Protein AF-A0A933BIG9-F1 (afdb_monomer)

Solvent-accessible surface area (backbone atoms only — not comparable to full-atom values): 5747 Å² total; per-residue (Å²): 139,91,83,82,87,89,84,80,91,85,88,87,87,88,85,72,89,76,78,74,82,82,70,60,59,80,42,77,48,63,28,36,25,66,43,76,38,77,92,74,30,31,38,30,33,40,35,98,94,41,79,44,72,31,38,39,55,70,76,45,41,71,54,52,83,80,60,51,61,74,38,46,34,37,35,34,28,30,60,57,97,90,43,37,38,34,70,39,73,43,78,110

Radius of gyration: 23.7 Å; Cα contacts (8 Å, |Δi|>4): 161; chains: 1; bounding box: 63×60×40 Å

Structure (mmCIF, N/CA/C/O backbone):
data_AF-A0A933BIG9-F1
#
_entry.id   AF-A0A933BIG9-F1
#
loop_
_atom_site.group_PDB
_atom_site.id
_atom_site.type_symbol
_atom_site.label_atom_id
_atom_site.label_alt_id
_atom_site.label_comp_id
_atom_site.label_asym_id
_atom_site.label_entity_id
_atom_site.label_seq_id
_atom_site.pdbx_PDB_ins_code
_atom_site.Cartn_x
_atom_site.Cartn_y
_atom_site.Cartn_z
_atom_site.occupancy
_atom_site.B_iso_or_equiv
_atom_site.auth_seq_id
_atom_site.auth_comp_id
_atom_site.auth_asym_id
_atom_site.auth_atom_id
_atom_site.pdbx_PDB_model_num
ATOM 1 N N . MET A 1 1 ? 52.214 48.589 -25.063 1.00 38.97 1 MET A N 1
ATOM 2 C CA . MET A 1 1 ? 51.044 48.279 -25.920 1.00 38.97 1 MET A CA 1
ATOM 3 C C . MET A 1 1 ? 50.721 46.796 -25.778 1.00 38.97 1 MET A C 1
ATOM 5 O O . MET A 1 1 ? 51.388 45.977 -26.390 1.00 38.97 1 MET A O 1
ATOM 9 N N . MET A 1 2 ? 49.768 46.446 -24.910 1.00 37.50 2 MET A N 1
ATOM 10 C CA . MET A 1 2 ? 49.327 45.061 -24.697 1.00 37.50 2 MET A CA 1
ATOM 11 C C . MET A 1 2 ? 48.273 44.693 -25.746 1.00 37.50 2 MET A C 1
ATOM 13 O O . MET A 1 2 ? 47.312 45.438 -25.938 1.00 37.50 2 MET A O 1
ATOM 17 N N . LYS A 1 3 ? 48.446 43.560 -26.432 1.00 45.00 3 LYS A N 1
ATOM 18 C CA . LYS A 1 3 ? 47.416 42.971 -27.291 1.00 45.00 3 LYS A CA 1
ATOM 19 C C . LYS A 1 3 ? 47.340 41.459 -27.068 1.00 45.00 3 LYS A C 1
ATOM 21 O O . LYS A 1 3 ? 48.362 40.785 -27.102 1.00 45.00 3 LYS A O 1
ATOM 26 N N . ARG A 1 4 ? 46.083 40.999 -27.042 1.00 44.16 4 ARG A N 1
ATOM 27 C CA . ARG A 1 4 ? 45.547 39.657 -27.346 1.00 44.16 4 ARG A CA 1
ATOM 28 C C . ARG A 1 4 ? 45.281 38.731 -26.157 1.00 44.16 4 ARG A C 1
ATOM 30 O O . ARG A 1 4 ? 46.115 37.949 -25.727 1.00 44.16 4 ARG A O 1
ATOM 37 N N . ALA A 1 5 ? 44.027 38.823 -25.715 1.00 52.41 5 ALA A N 1
ATOM 38 C CA . ALA A 1 5 ? 43.250 37.748 -25.119 1.00 52.41 5 ALA A CA 1
ATOM 39 C C . ALA A 1 5 ? 43.099 36.558 -26.085 1.00 52.41 5 ALA A C 1
ATOM 41 O O . ALA A 1 5 ? 43.088 36.754 -27.303 1.00 52.41 5 ALA A O 1
ATOM 42 N N . GLY A 1 6 ? 42.898 35.357 -25.535 1.00 48.41 6 GLY A N 1
ATOM 43 C CA . GLY A 1 6 ? 42.386 34.213 -26.291 1.00 48.41 6 GLY A CA 1
ATOM 44 C C . GLY A 1 6 ? 42.965 32.865 -25.871 1.00 48.41 6 GLY A C 1
ATOM 45 O O . GLY A 1 6 ? 43.774 32.305 -26.596 1.00 48.41 6 GLY A O 1
ATOM 46 N N . ALA A 1 7 ? 42.518 32.324 -24.739 1.00 49.41 7 ALA A N 1
ATOM 47 C CA . ALA A 1 7 ? 42.540 30.881 -24.489 1.00 49.41 7 ALA A CA 1
ATOM 48 C C . ALA A 1 7 ? 41.390 30.549 -23.532 1.00 49.41 7 ALA A C 1
ATOM 50 O O . ALA A 1 7 ? 41.532 30.528 -22.312 1.00 49.41 7 ALA A O 1
ATOM 51 N N . ALA A 1 8 ? 40.209 30.416 -24.125 1.00 47.00 8 ALA A N 1
ATOM 52 C CA . ALA A 1 8 ? 38.978 30.052 -23.459 1.00 47.00 8 ALA A CA 1
ATOM 53 C C . ALA A 1 8 ? 38.914 28.527 -23.239 1.00 47.00 8 ALA A C 1
ATOM 55 O O . ALA A 1 8 ? 39.132 27.752 -24.163 1.00 47.00 8 ALA A O 1
ATOM 56 N N . LEU A 1 9 ? 38.535 28.140 -22.019 1.00 49.41 9 LEU A N 1
ATOM 57 C CA . LEU A 1 9 ? 37.363 27.290 -21.785 1.00 49.41 9 LEU A CA 1
ATOM 58 C C . LEU A 1 9 ? 37.359 25.859 -22.359 1.00 49.41 9 LEU A C 1
ATOM 60 O O . LEU A 1 9 ? 36.409 25.519 -23.045 1.00 49.41 9 LEU A O 1
ATOM 64 N N . VAL A 1 10 ? 38.307 24.976 -22.020 1.00 51.25 10 VAL A N 1
ATOM 65 C CA . VAL A 1 10 ? 38.067 23.512 -22.114 1.00 51.25 10 VAL A CA 1
ATOM 66 C C . VAL A 1 10 ? 38.943 22.739 -21.114 1.00 51.25 10 VAL A C 1
ATOM 68 O O . VAL A 1 10 ? 39.943 22.143 -21.494 1.00 51.25 10 VAL A O 1
ATOM 71 N N . ALA A 1 11 ? 38.616 22.746 -19.819 1.00 47.78 11 ALA A N 1
ATOM 72 C CA . ALA A 1 11 ? 39.253 21.810 -18.873 1.00 47.78 11 ALA A CA 1
ATOM 73 C C . ALA A 1 11 ? 38.421 21.499 -17.615 1.00 47.78 11 ALA A C 1
ATOM 75 O O . ALA A 1 11 ? 38.965 21.034 -16.620 1.00 47.78 11 ALA A O 1
ATOM 76 N N . ILE A 1 12 ? 37.110 21.763 -17.617 1.00 52.06 12 ILE A N 1
ATOM 77 C CA . ILE A 1 12 ? 36.248 21.467 -16.463 1.00 52.06 12 ILE A CA 1
ATOM 78 C C . ILE A 1 12 ? 34.957 20.830 -16.969 1.00 52.06 12 ILE A C 1
ATOM 80 O O . ILE A 1 12 ? 33.928 21.490 -16.994 1.00 52.06 12 ILE A O 1
ATOM 84 N N . LEU A 1 13 ? 35.002 19.578 -17.443 1.00 43.84 13 LEU A N 1
ATOM 85 C CA . LEU A 1 13 ? 33.783 18.765 -17.592 1.00 43.84 13 LEU A CA 1
ATOM 86 C C . LEU A 1 13 ? 34.057 17.257 -17.766 1.00 43.84 13 LEU A C 1
ATOM 88 O O . LEU A 1 13 ? 33.511 16.618 -18.656 1.00 43.84 13 LEU A O 1
ATOM 92 N N . VAL A 1 14 ? 34.892 16.655 -16.914 1.00 50.69 14 VAL A N 1
ATOM 93 C CA . VAL A 1 14 ? 34.944 15.179 -16.774 1.00 50.69 14 VAL A CA 1
ATOM 94 C C . VAL A 1 14 ? 34.899 14.800 -15.292 1.00 50.69 14 VAL A C 1
ATOM 96 O O . VAL A 1 14 ? 35.730 14.066 -14.777 1.00 50.69 14 VAL A O 1
ATOM 99 N N . ALA A 1 15 ? 33.932 15.365 -14.573 1.00 47.44 15 ALA A N 1
ATOM 100 C CA . ALA A 1 15 ? 33.635 14.999 -13.191 1.00 47.44 15 ALA A CA 1
ATOM 101 C C . ALA A 1 15 ? 32.119 14.935 -12.975 1.00 47.44 15 ALA A C 1
ATOM 103 O O . ALA A 1 15 ? 31.601 15.508 -12.029 1.00 47.44 15 ALA A O 1
ATOM 104 N N . LEU A 1 16 ? 31.384 14.307 -13.898 1.00 47.12 16 LEU A N 1
ATOM 105 C CA . LEU A 1 16 ? 29.947 14.057 -13.718 1.00 47.12 16 LEU A CA 1
ATOM 106 C C . LEU A 1 16 ? 29.440 12.845 -14.514 1.00 47.12 16 LEU A C 1
ATOM 108 O O . LEU A 1 16 ? 28.272 12.768 -14.874 1.00 47.12 16 LEU A O 1
ATOM 112 N N . SER A 1 17 ? 30.289 11.837 -14.734 1.00 50.62 17 SER A N 1
ATOM 113 C CA . SER A 1 17 ? 29.843 10.503 -15.162 1.00 50.62 17 SER A CA 1
ATOM 114 C C . SER A 1 17 ? 29.381 9.656 -13.965 1.00 50.62 17 SER A C 1
ATOM 116 O O . SER A 1 17 ? 29.776 8.504 -13.819 1.00 50.62 17 SER A O 1
ATOM 118 N N . LEU A 1 18 ? 28.553 10.238 -13.092 1.00 53.22 18 LEU A N 1
ATOM 119 C CA . LEU A 1 18 ? 27.678 9.503 -12.172 1.00 53.22 18 LEU A CA 1
ATOM 120 C C . LEU A 1 18 ? 26.241 9.546 -12.720 1.00 53.22 18 LEU A C 1
ATOM 122 O O . LEU A 1 18 ? 25.282 9.834 -12.015 1.00 53.22 18 LEU A O 1
ATOM 126 N N . THR A 1 19 ? 26.078 9.284 -14.016 1.00 53.50 19 THR A N 1
ATOM 127 C CA . THR A 1 19 ? 24.814 8.774 -14.556 1.00 53.50 19 THR A CA 1
ATOM 128 C C . THR A 1 19 ? 24.767 7.290 -14.203 1.00 53.50 19 THR A C 1
ATOM 130 O O . THR A 1 19 ? 25.670 6.551 -14.569 1.00 53.50 19 THR A O 1
ATOM 133 N N . GLY A 1 20 ? 23.798 6.743 -13.499 1.00 49.81 20 GLY A N 1
ATOM 134 C CA . GLY A 1 20 ? 22.523 7.265 -13.066 1.00 49.81 20 GLY A CA 1
ATOM 135 C C . GLY A 1 20 ? 21.788 6.044 -12.545 1.00 49.81 20 GLY A C 1
ATOM 136 O O . GLY A 1 20 ? 21.190 5.305 -13.315 1.00 49.81 20 GLY A O 1
ATOM 137 N N . LEU A 1 21 ? 21.897 5.785 -11.248 1.00 50.25 21 LEU A N 1
ATOM 138 C CA . LEU A 1 21 ? 20.960 4.905 -10.569 1.00 50.25 21 LEU A CA 1
ATOM 139 C C . LEU A 1 21 ? 20.046 5.843 -9.797 1.00 50.25 21 LEU A C 1
ATOM 141 O O . LEU A 1 21 ? 20.282 6.145 -8.629 1.00 50.25 21 LEU A O 1
ATOM 145 N N . ALA A 1 22 ? 19.043 6.385 -10.488 1.00 56.19 22 ALA A N 1
ATOM 146 C CA . ALA A 1 22 ? 17.899 6.959 -9.805 1.00 56.19 22 ALA A CA 1
ATOM 147 C C . ALA A 1 22 ? 17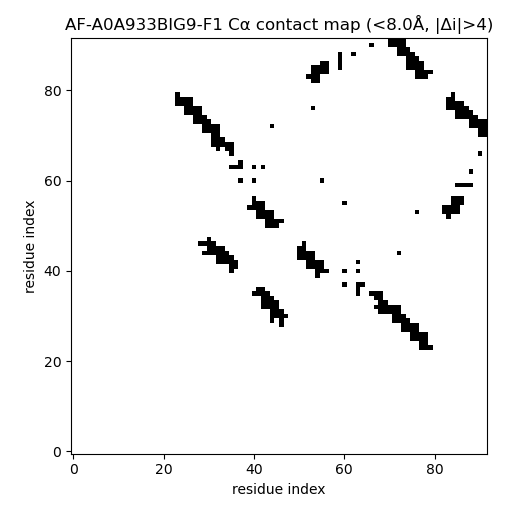.171 5.784 -9.145 1.00 56.19 22 ALA A C 1
ATOM 149 O O . ALA A 1 22 ? 16.250 5.207 -9.713 1.00 56.19 22 ALA A O 1
ATOM 150 N N . PHE A 1 23 ? 17.653 5.361 -7.977 1.00 57.81 23 PHE A N 1
ATOM 151 C CA . PHE A 1 23 ? 16.892 4.465 -7.129 1.00 57.81 23 PHE A CA 1
ATOM 152 C C . PHE A 1 23 ? 15.633 5.229 -6.756 1.00 57.81 23 PHE A C 1
ATOM 154 O O . PHE A 1 23 ? 15.698 6.255 -6.076 1.00 57.81 23 PHE A O 1
ATOM 161 N N . ALA A 1 24 ? 14.499 4.784 -7.287 1.00 69.75 24 ALA A N 1
ATOM 162 C CA . ALA A 1 24 ? 13.227 5.386 -6.963 1.00 69.75 24 ALA A CA 1
ATOM 163 C C . ALA A 1 24 ? 13.041 5.278 -5.439 1.00 69.75 24 ALA A C 1
ATOM 165 O O . ALA A 1 24 ? 13.091 4.187 -4.865 1.00 69.75 24 ALA A O 1
ATOM 166 N N . ALA A 1 25 ? 12.964 6.437 -4.782 1.00 84.06 25 ALA A N 1
ATOM 167 C CA . ALA A 1 25 ? 13.009 6.520 -3.331 1.00 84.06 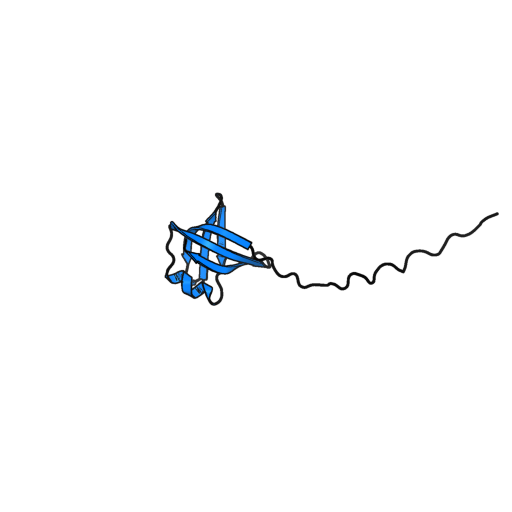25 ALA A CA 1
ATOM 168 C C . ALA A 1 25 ? 11.815 5.775 -2.727 1.00 84.06 25 ALA A C 1
ATOM 170 O O . ALA A 1 25 ? 10.673 5.965 -3.158 1.00 84.06 25 ALA A O 1
ATOM 171 N N . VAL A 1 26 ? 12.089 4.944 -1.721 1.00 90.81 26 VAL A N 1
ATOM 172 C CA . VAL A 1 26 ? 11.037 4.311 -0.926 1.00 90.81 26 VAL A CA 1
ATOM 173 C C . VAL A 1 26 ? 10.376 5.391 -0.074 1.00 90.81 26 VAL A C 1
ATOM 175 O O . VAL A 1 26 ? 11.042 6.140 0.640 1.00 90.81 26 VAL A O 1
ATOM 178 N N . LYS A 1 27 ? 9.058 5.488 -0.195 1.00 93.81 27 LYS A N 1
ATOM 179 C CA . LYS A 1 27 ? 8.175 6.371 0.560 1.00 93.81 27 LYS A CA 1
ATOM 180 C C . LYS A 1 27 ? 7.313 5.525 1.488 1.00 93.81 27 LYS A C 1
ATOM 182 O O . LYS A 1 27 ? 7.015 4.373 1.185 1.00 93.81 27 LYS A O 1
ATOM 187 N N . HIS A 1 28 ? 6.868 6.121 2.585 1.00 94.25 28 HIS A N 1
ATOM 188 C CA . HIS A 1 28 ? 5.975 5.482 3.544 1.00 94.25 28 HIS A CA 1
ATOM 189 C C . HIS A 1 28 ? 4.683 6.289 3.635 1.00 94.25 28 HIS A C 1
ATOM 191 O O . HIS A 1 28 ? 4.718 7.519 3.606 1.00 94.25 28 HIS A O 1
ATOM 197 N N . VAL A 1 29 ? 3.550 5.603 3.731 1.00 95.25 29 VAL A N 1
ATOM 198 C CA . VAL A 1 29 ? 2.257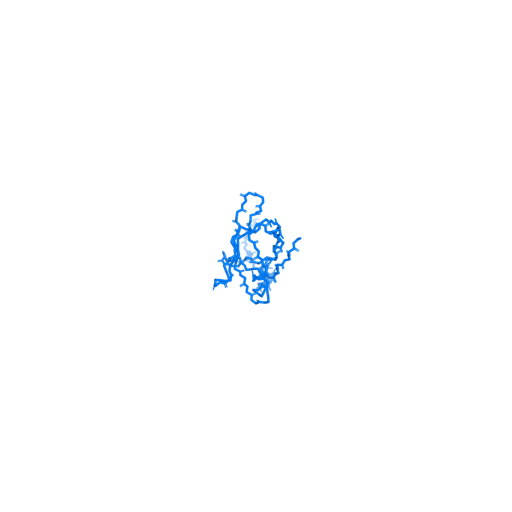 6.217 4.037 1.00 95.25 29 VAL A CA 1
ATOM 199 C C . VAL A 1 29 ? 1.550 5.380 5.090 1.00 95.25 29 VAL A C 1
ATOM 201 O O . VAL A 1 29 ? 1.407 4.171 4.924 1.00 95.25 29 VAL A O 1
ATOM 204 N N . THR A 1 30 ? 1.114 6.025 6.166 1.00 96.69 30 THR A N 1
ATOM 205 C CA . THR A 1 30 ? 0.274 5.408 7.193 1.00 96.69 30 THR A CA 1
ATOM 206 C C . THR A 1 30 ? -1.101 6.038 7.121 1.00 96.69 30 THR A C 1
ATOM 208 O O . THR A 1 30 ? -1.222 7.263 7.113 1.00 96.69 30 THR A O 1
ATOM 211 N N . GLY A 1 31 ? -2.134 5.212 7.046 1.00 96.25 31 GLY A N 1
ATOM 212 C CA . GLY A 1 31 ? -3.494 5.702 6.946 1.00 96.25 31 GLY A CA 1
ATOM 213 C C . GLY A 1 31 ? -4.528 4.595 6.951 1.00 96.25 31 GLY A C 1
ATOM 214 O O . GLY A 1 31 ? -4.217 3.408 7.055 1.00 96.25 31 GLY A O 1
ATOM 215 N N . GLU A 1 32 ? -5.774 5.017 6.834 1.00 96.94 32 GLU A N 1
ATOM 216 C CA . GLU A 1 32 ? -6.922 4.129 6.812 1.00 96.94 32 GLU A CA 1
ATOM 217 C C . GLU A 1 32 ? -7.118 3.557 5.410 1.00 96.94 32 GLU A C 1
ATOM 219 O O . GLU A 1 32 ? -7.066 4.272 4.405 1.00 96.94 32 GLU A O 1
ATOM 224 N N . LEU A 1 33 ? -7.354 2.256 5.323 1.00 96.06 33 LEU A N 1
ATOM 225 C CA . LEU A 1 33 ? -7.642 1.601 4.066 1.00 96.06 33 LEU A CA 1
ATOM 226 C C . LEU A 1 33 ? -9.065 1.935 3.612 1.00 96.06 33 LEU A C 1
ATOM 228 O O . LEU A 1 33 ? -10.039 1.568 4.253 1.00 96.06 33 LEU A O 1
ATOM 232 N N . VAL A 1 34 ? -9.201 2.596 2.468 1.00 96.62 34 VAL A N 1
ATOM 233 C CA . VAL A 1 34 ? -10.509 2.982 1.914 1.00 96.62 34 VAL A CA 1
ATOM 234 C C . VAL A 1 34 ? -11.079 1.864 1.053 1.00 96.62 34 VAL A C 1
ATOM 236 O O . VAL A 1 34 ? -12.275 1.584 1.075 1.00 96.62 34 VAL A O 1
ATOM 239 N N . SER A 1 35 ? -10.227 1.229 0.248 1.00 95.62 35 SER A N 1
ATOM 240 C CA . SER A 1 35 ? -10.651 0.141 -0.629 1.00 95.62 35 SER A CA 1
ATOM 241 C C . SER A 1 35 ? -9.501 -0.785 -0.998 1.00 95.62 35 SER A C 1
ATOM 243 O O . SER A 1 35 ? -8.337 -0.380 -1.048 1.00 95.62 35 SER A O 1
ATOM 245 N N . VAL A 1 36 ? -9.855 -2.035 -1.294 1.00 95.38 36 VAL A N 1
ATOM 246 C CA . VAL A 1 36 ? -8.955 -3.062 -1.819 1.00 95.38 36 VAL A CA 1
ATOM 247 C C . VAL A 1 36 ? -9.614 -3.701 -3.027 1.00 95.38 36 VAL A C 1
ATOM 249 O O . VAL A 1 36 ? -10.765 -4.131 -2.967 1.00 95.38 36 VAL A O 1
ATOM 252 N N . ASN A 1 37 ? -8.869 -3.796 -4.120 1.00 94.19 37 ASN A N 1
ATOM 253 C CA . ASN A 1 37 ? -9.265 -4.531 -5.306 1.00 94.19 37 ASN A CA 1
ATOM 254 C C . ASN A 1 37 ? -8.222 -5.615 -5.590 1.00 94.19 37 ASN A C 1
ATOM 256 O O . ASN A 1 37 ? -7.184 -5.365 -6.203 1.00 94.19 37 ASN A O 1
ATOM 260 N N . ASN A 1 38 ? -8.538 -6.833 -5.151 1.00 91.00 38 ASN A N 1
ATOM 261 C CA . ASN A 1 38 ? -7.699 -8.013 -5.350 1.00 91.00 38 ASN A CA 1
ATOM 262 C C . ASN A 1 38 ? -7.558 -8.400 -6.832 1.00 91.00 38 ASN A C 1
ATOM 264 O O . ASN A 1 38 ? -6.518 -8.903 -7.231 1.00 91.00 38 ASN A O 1
ATOM 268 N N . ALA A 1 39 ? -8.571 -8.144 -7.668 1.00 91.31 39 ALA A N 1
ATOM 269 C CA . ALA A 1 39 ? -8.514 -8.493 -9.090 1.00 91.31 39 ALA A CA 1
ATOM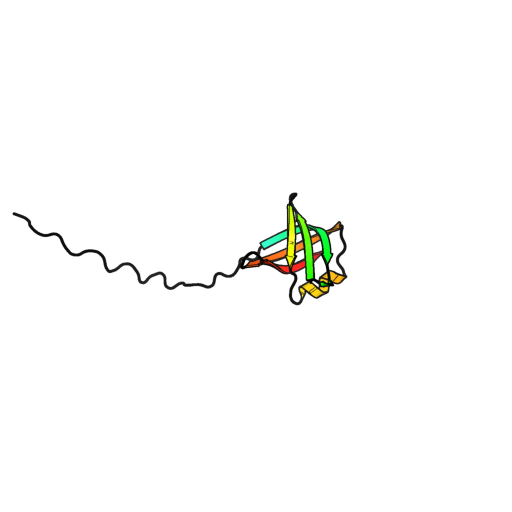 270 C C . ALA A 1 39 ? -7.513 -7.618 -9.861 1.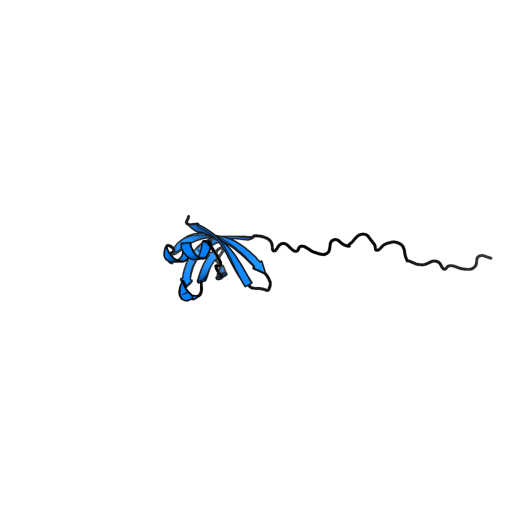00 91.31 39 ALA A C 1
ATOM 272 O O . ALA A 1 39 ? -6.889 -8.075 -10.814 1.00 91.31 39 ALA A O 1
ATOM 273 N N . MET A 1 40 ? -7.355 -6.363 -9.436 1.00 92.56 40 MET A N 1
ATOM 274 C CA . MET A 1 40 ? -6.420 -5.409 -10.037 1.00 92.56 40 MET A CA 1
ATOM 275 C C . MET A 1 40 ? -5.102 -5.276 -9.267 1.00 92.56 40 MET A C 1
ATOM 277 O O . MET A 1 40 ? -4.223 -4.539 -9.707 1.00 92.56 40 MET A O 1
ATOM 281 N N . ASN A 1 41 ? -4.959 -5.963 -8.130 1.00 95.50 41 ASN A N 1
ATOM 282 C CA . ASN A 1 41 ? -3.876 -5.758 -7.169 1.00 95.50 41 ASN A CA 1
ATOM 283 C C . ASN A 1 41 ? -3.671 -4.274 -6.834 1.00 95.50 41 ASN A C 1
ATOM 285 O O . ASN A 1 41 ? -2.559 -3.753 -6.881 1.00 95.50 41 ASN A O 1
ATOM 289 N N . THR A 1 42 ? -4.756 -3.570 -6.525 1.00 95.44 42 THR A N 1
ATOM 290 C CA . THR A 1 42 ? -4.698 -2.158 -6.136 1.00 95.44 42 THR A CA 1
ATOM 291 C C . THR A 1 42 ? -5.342 -1.949 -4.784 1.00 95.44 42 THR A C 1
ATOM 293 O O . THR A 1 42 ? -6.363 -2.565 -4.479 1.00 95.44 42 THR A O 1
ATOM 296 N N . LEU A 1 43 ? -4.796 -1.025 -4.007 1.00 95.38 43 LEU A N 1
ATOM 297 C CA . LEU A 1 43 ? -5.396 -0.568 -2.761 1.00 95.38 43 LEU A CA 1
ATOM 298 C C . LEU A 1 43 ? -5.425 0.960 -2.719 1.00 95.38 43 LEU A C 1
ATOM 300 O O . LEU A 1 43 ? -4.622 1.619 -3.383 1.00 95.38 43 LEU A O 1
ATOM 304 N N . VAL A 1 44 ? -6.352 1.519 -1.947 1.00 96.94 44 VAL A N 1
ATOM 305 C CA . VAL A 1 44 ? -6.466 2.964 -1.728 1.00 96.94 44 VAL A CA 1
ATOM 306 C C . VAL A 1 44 ? -6.365 3.249 -0.240 1.00 96.94 44 VAL A C 1
ATOM 308 O O . VAL A 1 44 ? -7.182 2.748 0.528 1.00 96.94 44 VAL A O 1
ATOM 311 N N . VAL A 1 45 ? -5.390 4.066 0.155 1.00 97.06 45 VAL A N 1
ATOM 312 C CA . VAL A 1 45 ? -5.185 4.506 1.545 1.00 97.06 45 VAL A CA 1
ATOM 313 C C . VAL A 1 45 ? -5.568 5.974 1.672 1.00 97.06 45 VAL A C 1
ATOM 315 O O . VAL A 1 45 ? -5.150 6.785 0.850 1.00 97.06 45 VAL A O 1
ATOM 318 N N . SER A 1 46 ? -6.338 6.320 2.698 1.00 96.75 46 SER A N 1
ATOM 319 C CA . SER A 1 46 ? -6.597 7.693 3.122 1.00 96.75 46 SER A CA 1
ATOM 320 C C . SER A 1 46 ? -5.602 8.078 4.210 1.00 96.75 46 SER A C 1
ATOM 322 O O . SER A 1 46 ? -5.609 7.506 5.299 1.00 96.75 46 SER A O 1
ATOM 324 N N . ALA A 1 47 ? -4.741 9.045 3.920 1.00 95.06 47 ALA A N 1
ATOM 325 C CA . ALA A 1 47 ? -3.767 9.586 4.858 1.00 95.06 47 ALA A CA 1
ATOM 326 C C . ALA A 1 47 ? -3.749 11.110 4.736 1.00 95.06 47 ALA A C 1
ATOM 328 O O . ALA A 1 47 ? -3.774 11.643 3.630 1.00 95.06 47 ALA A O 1
ATOM 329 N N . GLU A 1 48 ? -3.732 11.817 5.868 1.00 92.81 48 GLU A N 1
ATOM 330 C CA . GLU A 1 48 ? -3.626 13.288 5.907 1.00 92.81 48 GLU A CA 1
ATOM 331 C C . GLU A 1 48 ? -4.681 14.023 5.045 1.00 92.81 48 GLU A C 1
ATOM 333 O O . GLU A 1 48 ? -4.428 15.080 4.471 1.00 92.81 48 GLU A O 1
ATOM 338 N N . GLY A 1 49 ? -5.887 13.454 4.925 1.00 91.19 49 GLY A N 1
ATOM 339 C CA . GLY A 1 49 ? -6.967 14.015 4.101 1.00 91.19 49 GLY A CA 1
ATOM 340 C C . GLY A 1 49 ? -6.801 13.800 2.590 1.00 91.19 49 GLY A C 1
ATOM 341 O O . GLY A 1 49 ? -7.578 14.348 1.810 1.00 91.19 49 GLY A O 1
ATOM 342 N N . GLN A 1 50 ? -5.822 12.999 2.165 1.00 94.38 50 GLN A N 1
ATOM 343 C CA . GLN A 1 50 ? -5.590 12.621 0.774 1.00 94.38 50 GLN A CA 1
ATOM 344 C C . GLN A 1 50 ? -5.782 11.118 0.571 1.00 94.38 50 GLN A C 1
ATOM 346 O O . GLN A 1 50 ? -5.404 10.310 1.414 1.00 94.38 50 GLN A O 1
ATOM 351 N N . GLN A 1 51 ? -6.328 10.733 -0.583 1.00 95.44 51 GLN A N 1
ATOM 352 C CA . GLN A 1 51 ? -6.420 9.331 -0.986 1.00 95.44 51 GLN A CA 1
ATOM 353 C C . GLN A 1 51 ? -5.288 8.980 -1.951 1.00 95.44 51 GLN A C 1
ATOM 355 O O . GLN A 1 51 ? -5.134 9.594 -3.009 1.00 95.44 51 GLN A O 1
ATOM 360 N N . LEU A 1 52 ? -4.507 7.964 -1.599 1.00 95.19 52 LEU A N 1
ATOM 361 C CA . LEU A 1 52 ? -3.441 7.423 -2.425 1.00 95.19 52 LEU A CA 1
ATOM 362 C C . LEU A 1 52 ? -3.856 6.059 -2.962 1.00 95.19 52 LEU A C 1
ATOM 364 O O . LEU A 1 52 ? -3.990 5.103 -2.205 1.00 95.19 52 LEU A O 1
ATOM 368 N N . ALA A 1 53 ? -3.999 5.960 -4.283 1.00 96.44 53 ALA A N 1
ATOM 369 C CA . ALA A 1 53 ? -4.087 4.680 -4.972 1.00 96.44 53 ALA A CA 1
ATOM 370 C C . ALA A 1 53 ? -2.680 4.105 -5.193 1.00 96.44 53 ALA A C 1
ATOM 372 O O . ALA A 1 53 ? -1.799 4.793 -5.725 1.00 96.44 53 ALA A O 1
ATOM 373 N N . LEU A 1 54 ? -2.481 2.849 -4.797 1.00 96.25 54 LEU A N 1
ATOM 374 C CA . LEU A 1 54 ? -1.229 2.114 -4.936 1.00 96.25 54 LEU A CA 1
ATOM 375 C C . LEU A 1 54 ? -1.481 0.798 -5.673 1.00 96.25 54 LEU A C 1
ATOM 377 O O . LEU A 1 54 ? -2.413 0.061 -5.358 1.00 96.25 54 LEU A O 1
ATOM 381 N N . SER A 1 55 ? -0.631 0.504 -6.653 1.00 96.19 55 SER A N 1
ATOM 382 C CA . SER A 1 55 ? -0.508 -0.833 -7.233 1.00 96.19 55 SER A CA 1
ATOM 383 C C . SER A 1 55 ? 0.312 -1.708 -6.298 1.00 96.19 55 SER A C 1
ATOM 385 O O . SER A 1 55 ? 1.261 -1.235 -5.682 1.00 96.19 55 SER A O 1
ATOM 387 N N . VAL A 1 56 ? -0.011 -2.984 -6.208 1.00 94.81 56 VAL A N 1
ATOM 388 C CA . VAL A 1 56 ? 0.687 -3.948 -5.366 1.00 94.81 56 VAL A CA 1
ATOM 389 C C . VAL A 1 56 ? 1.230 -5.044 -6.263 1.00 94.81 56 VAL A C 1
ATOM 391 O O . VAL A 1 56 ? 0.514 -5.599 -7.090 1.00 94.81 56 VAL A O 1
ATOM 394 N N . GLU A 1 57 ? 2.518 -5.334 -6.139 1.00 90.88 57 GLU A N 1
ATOM 395 C CA . GLU A 1 57 ? 3.194 -6.299 -7.001 1.00 90.88 57 GLU A CA 1
ATOM 396 C C . GLU A 1 57 ? 4.088 -7.213 -6.167 1.00 90.88 57 GLU A C 1
ATOM 398 O O . GLU A 1 57 ? 4.732 -6.773 -5.215 1.00 90.88 57 GLU A O 1
ATOM 403 N N . GLY A 1 58 ? 4.164 -8.487 -6.551 1.00 90.75 58 GLY A N 1
ATOM 404 C CA . GLY A 1 58 ? 4.976 -9.483 -5.855 1.00 90.75 58 GLY A CA 1
ATOM 405 C C . GLY A 1 58 ? 4.380 -9.902 -4.509 1.00 90.75 58 GLY A C 1
ATOM 406 O O . GLY A 1 58 ? 3.165 -9.976 -4.352 1.00 90.75 58 GLY A O 1
ATOM 407 N N . LYS A 1 59 ? 5.248 -10.184 -3.532 1.00 89.19 59 LYS A N 1
ATOM 408 C CA . LYS A 1 59 ? 4.875 -10.749 -2.223 1.00 89.19 59 LYS A CA 1
ATOM 409 C C . LYS A 1 59 ? 3.790 -9.962 -1.458 1.00 89.19 59 LYS A C 1
ATOM 411 O O . LYS A 1 59 ? 2.907 -10.601 -0.898 1.00 89.19 59 LYS A O 1
ATOM 416 N N . PRO A 1 60 ? 3.781 -8.614 -1.434 1.00 89.94 60 PRO A N 1
ATOM 417 C CA . PRO A 1 60 ? 2.719 -7.862 -0.761 1.00 89.94 60 PRO A CA 1
ATOM 418 C C . PRO A 1 60 ? 1.325 -8.035 -1.384 1.00 89.94 60 PRO A C 1
ATOM 420 O O . PRO A 1 60 ? 0.337 -7.672 -0.760 1.00 89.94 60 PRO A O 1
ATOM 423 N N . ALA A 1 61 ? 1.197 -8.577 -2.600 1.00 91.44 61 ALA A N 1
ATOM 424 C CA . ALA A 1 61 ? -0.124 -8.854 -3.168 1.00 91.44 61 ALA A CA 1
ATOM 425 C C . ALA A 1 61 ? -0.855 -9.960 -2.386 1.00 91.44 61 ALA A C 1
ATOM 427 O O . ALA A 1 61 ? -2.078 -9.945 -2.290 1.00 91.44 61 ALA A O 1
ATOM 428 N N . GLU A 1 62 ? -0.111 -10.877 -1.757 1.00 90.06 62 GLU A N 1
ATOM 429 C CA . GLU A 1 62 ? -0.669 -11.960 -0.938 1.00 90.06 62 GLU A CA 1
ATOM 430 C C . GLU A 1 62 ? -1.370 -11.436 0.324 1.00 90.06 62 GLU A C 1
ATOM 432 O O . GLU A 1 62 ? -2.312 -12.062 0.812 1.00 90.06 62 GLU A O 1
ATOM 437 N N . THR A 1 63 ? -0.960 -10.273 0.846 1.00 89.00 63 THR A N 1
ATOM 438 C CA . THR A 1 63 ? -1.606 -9.659 2.013 1.00 89.00 63 THR A CA 1
ATOM 439 C C . THR A 1 63 ? -2.891 -8.916 1.667 1.00 89.00 63 THR A C 1
ATOM 441 O O . THR A 1 63 ? -3.684 -8.673 2.568 1.00 89.00 63 THR A O 1
ATOM 444 N N . LEU A 1 64 ? -3.177 -8.614 0.394 1.00 90.75 64 LEU A N 1
ATOM 445 C CA . LEU A 1 64 ? -4.402 -7.895 0.020 1.00 90.75 64 LEU 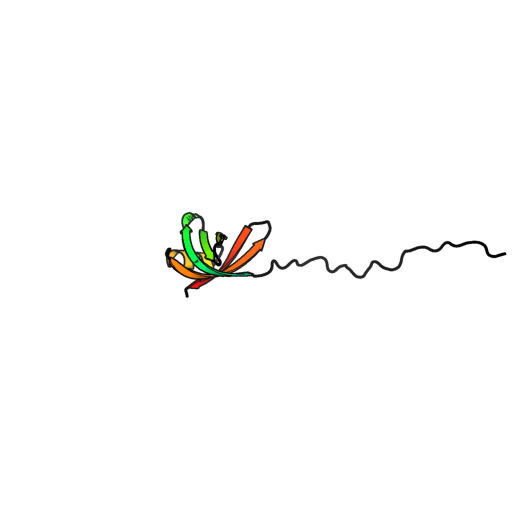A CA 1
ATOM 446 C C . LEU A 1 64 ? -5.685 -8.634 0.427 1.00 90.75 64 LEU A C 1
ATOM 448 O O . LEU A 1 64 ? -6.656 -8.001 0.836 1.00 90.75 64 LEU A O 1
ATOM 452 N N . GLY A 1 65 ? -5.680 -9.968 0.373 1.00 89.56 65 GLY A N 1
ATOM 453 C CA . GLY A 1 65 ? -6.848 -10.784 0.711 1.00 89.56 65 GLY A CA 1
ATOM 454 C C . GLY A 1 65 ? -7.238 -10.757 2.194 1.00 89.56 65 GLY A C 1
ATOM 455 O O . GLY A 1 65 ? -8.362 -11.125 2.528 1.00 89.56 65 GLY A O 1
ATOM 456 N N . SER A 1 66 ? -6.337 -10.334 3.086 1.00 90.62 66 SER A N 1
ATOM 457 C CA . SER A 1 66 ? -6.604 -10.232 4.527 1.00 90.62 66 SER A CA 1
ATOM 458 C C . SER A 1 66 ? -6.960 -8.816 4.986 1.00 90.62 66 SER A C 1
ATOM 460 O O . SER A 1 66 ? -7.377 -8.632 6.134 1.00 90.62 66 SER A O 1
ATOM 462 N N . LEU A 1 67 ? -6.817 -7.831 4.097 1.00 93.81 67 LEU A N 1
ATOM 463 C CA . LEU A 1 67 ? -7.115 -6.434 4.363 1.00 93.81 67 LEU A CA 1
ATOM 464 C C . LEU A 1 67 ? -8.583 -6.111 4.090 1.00 93.81 67 LEU A C 1
ATOM 466 O O . LEU A 1 67 ? -9.208 -6.646 3.172 1.00 93.81 67 LEU A O 1
ATOM 470 N N . LYS A 1 68 ? -9.123 -5.194 4.885 1.00 93.62 68 LYS A N 1
ATOM 471 C CA . LYS A 1 68 ? -10.511 -4.739 4.812 1.00 93.62 68 LYS A CA 1
ATOM 472 C C . LYS A 1 68 ? -10.535 -3.215 4.784 1.00 93.62 68 LYS A C 1
ATOM 474 O O . LYS A 1 68 ? -9.641 -2.601 5.368 1.00 93.62 68 LYS A O 1
ATOM 479 N N . PRO A 1 69 ? -11.542 -2.591 4.154 1.00 94.31 69 PRO A N 1
ATOM 480 C CA . PRO A 1 69 ? -11.812 -1.182 4.402 1.00 94.31 69 PRO A CA 1
ATOM 481 C C . PRO A 1 69 ? -11.853 -0.891 5.912 1.00 94.31 69 PRO A C 1
ATOM 483 O O . PRO A 1 69 ? -12.236 -1.769 6.685 1.00 94.31 69 PRO A O 1
ATOM 486 N N . GLU A 1 70 ? -11.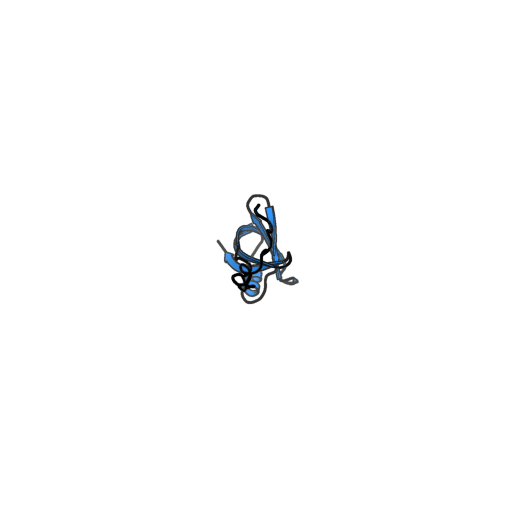437 0.311 6.302 1.00 94.62 70 GLU A N 1
ATOM 487 C CA . GLU A 1 70 ? -11.294 0.795 7.687 1.00 94.62 70 GLU A CA 1
ATOM 488 C C . GLU A 1 70 ? -10.081 0.229 8.461 1.00 94.62 70 GLU A C 1
ATOM 490 O O . GLU A 1 70 ? -9.781 0.684 9.565 1.00 94.62 70 GLU A O 1
ATOM 495 N N . ASP A 1 71 ? -9.318 -0.717 7.895 1.00 96.00 71 ASP A N 1
ATOM 496 C CA . ASP A 1 71 ? -8.068 -1.172 8.513 1.00 96.00 71 ASP A CA 1
ATOM 497 C C . ASP A 1 71 ? -7.006 -0.058 8.501 1.00 96.00 71 ASP A C 1
ATOM 499 O O . ASP A 1 71 ? -6.732 0.552 7.465 1.00 96.00 71 ASP A O 1
ATOM 503 N N . MET A 1 72 ? -6.323 0.152 9.629 1.00 96.69 72 MET A N 1
ATOM 504 C CA . MET A 1 72 ? -5.127 0.994 9.670 1.00 96.69 72 MET A CA 1
ATOM 505 C C . MET A 1 72 ? -3.953 0.243 9.035 1.00 96.69 72 MET A C 1
ATOM 507 O O . MET A 1 72 ? -3.627 -0.876 9.438 1.00 96.69 72 MET A O 1
ATOM 511 N N . VAL A 1 73 ? -3.297 0.849 8.047 1.00 96.44 73 VAL A N 1
ATOM 512 C CA . VAL A 1 73 ? -2.169 0.238 7.336 1.00 96.44 73 VAL A CA 1
ATOM 513 C C . VAL A 1 73 ? -1.011 1.213 7.180 1.00 96.44 73 VAL A C 1
ATOM 515 O O . VAL A 1 73 ? -1.195 2.415 7.007 1.00 96.44 73 VAL A O 1
ATOM 518 N N . THR A 1 74 ? 0.204 0.676 7.201 1.00 96.56 74 THR A N 1
ATOM 519 C CA . THR A 1 74 ? 1.416 1.368 6.763 1.00 96.56 74 THR A CA 1
ATOM 520 C C . THR A 1 74 ? 1.917 0.707 5.490 1.00 96.56 74 THR A C 1
ATOM 522 O O . THR A 1 74 ? 2.177 -0.497 5.467 1.00 96.56 74 THR A O 1
ATOM 525 N N . VAL A 1 75 ? 2.032 1.490 4.422 1.00 96.00 75 VAL A N 1
ATOM 526 C CA . VAL A 1 75 ? 2.453 1.025 3.103 1.00 96.00 75 VAL A CA 1
ATOM 527 C C . VAL A 1 75 ? 3.780 1.670 2.746 1.00 96.00 75 VAL A C 1
ATOM 529 O O . VAL A 1 75 ? 3.901 2.894 2.689 1.00 96.00 75 VAL A O 1
ATOM 532 N N . GLU A 1 76 ? 4.768 0.832 2.469 1.00 95.50 76 GLU A N 1
ATOM 533 C CA . GLU A 1 76 ? 6.013 1.254 1.839 1.00 95.50 76 GLU A CA 1
ATOM 534 C C . GLU A 1 76 ? 5.814 1.175 0.336 1.00 95.50 76 GLU A C 1
ATOM 536 O O . GLU A 1 76 ? 5.401 0.135 -0.176 1.00 95.50 76 GLU A O 1
ATOM 541 N N . TYR A 1 77 ? 6.084 2.248 -0.394 1.00 95.12 77 TYR A N 1
ATOM 542 C CA . TYR A 1 77 ? 5.878 2.285 -1.832 1.00 95.12 77 TYR A CA 1
ATOM 543 C C . TYR A 1 77 ? 6.962 3.070 -2.544 1.00 95.12 77 TYR A C 1
ATOM 545 O O . TYR A 1 77 ? 7.633 3.927 -1.983 1.00 95.12 77 TYR A O 1
ATOM 553 N N . VAL A 1 78 ? 7.114 2.768 -3.821 1.00 94.69 78 VAL A N 1
ATOM 554 C CA . VAL A 1 78 ? 8.015 3.467 -4.726 1.00 94.69 78 VAL A CA 1
ATOM 555 C C . VAL A 1 78 ? 7.171 4.135 -5.798 1.00 94.69 78 VAL A C 1
ATOM 557 O O . VAL A 1 78 ? 6.168 3.572 -6.236 1.00 94.69 78 VAL A O 1
ATOM 560 N N . GLU A 1 79 ? 7.561 5.335 -6.211 1.00 93.06 79 GLU A N 1
ATOM 561 C CA . GLU A 1 79 ? 6.911 6.053 -7.302 1.00 93.06 79 GLU A CA 1
ATOM 562 C C . GLU A 1 79 ? 7.855 6.148 -8.497 1.00 93.06 79 GLU A C 1
ATOM 564 O O . GLU A 1 79 ? 8.916 6.765 -8.411 1.00 93.06 79 GLU A O 1
ATOM 569 N N . GLU A 1 80 ? 7.465 5.530 -9.607 1.00 89.38 80 GLU A N 1
ATOM 570 C CA . GLU A 1 80 ? 8.238 5.494 -10.846 1.00 89.38 80 GLU A CA 1
ATOM 571 C C . GLU A 1 80 ? 7.296 5.742 -12.026 1.00 89.38 80 GLU A C 1
ATOM 573 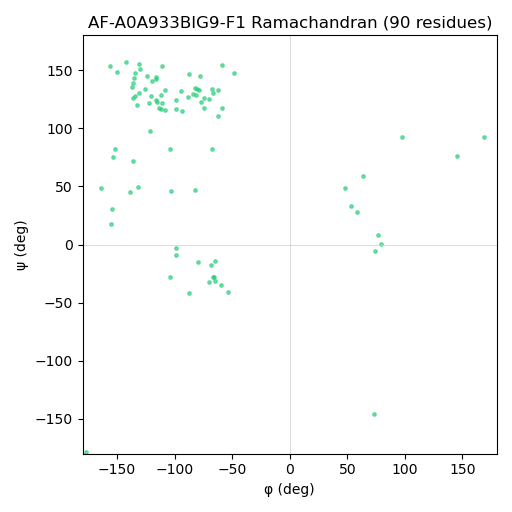O O . GLU A 1 80 ? 6.251 5.102 -12.146 1.00 89.38 80 GLU A O 1
ATOM 578 N N . GLY A 1 81 ? 7.614 6.723 -12.876 1.00 87.44 81 GLY A N 1
ATOM 579 C CA . GLY A 1 81 ? 6.790 7.042 -14.050 1.00 87.44 81 GLY A CA 1
ATOM 580 C C . GLY A 1 81 ? 5.333 7.413 -13.729 1.00 87.44 81 GLY A C 1
ATOM 581 O O . GLY A 1 81 ? 4.448 7.155 -14.537 1.00 87.44 81 GLY A O 1
ATOM 582 N N . GLY A 1 82 ? 5.064 7.967 -12.538 1.00 88.81 82 GLY A N 1
ATOM 583 C CA . GLY A 1 82 ? 3.711 8.303 -12.071 1.00 88.81 82 GLY A CA 1
ATOM 584 C C . GLY A 1 82 ? 2.901 7.114 -11.537 1.00 88.81 82 GLY A C 1
ATOM 585 O O . GLY A 1 82 ? 1.767 7.296 -11.094 1.00 88.81 82 GLY A O 1
ATOM 586 N N . LYS A 1 83 ? 3.471 5.904 -11.532 1.00 91.56 83 LYS A N 1
ATOM 587 C CA . LYS A 1 83 ? 2.887 4.723 -10.893 1.00 91.56 83 LYS A CA 1
ATOM 588 C C . LYS A 1 83 ? 3.442 4.576 -9.480 1.00 91.56 83 LYS A C 1
ATOM 590 O O . LYS A 1 83 ? 4.652 4.618 -9.278 1.00 91.56 83 LYS A O 1
ATOM 595 N N . ARG A 1 84 ? 2.558 4.360 -8.503 1.00 95.50 84 ARG A N 1
ATOM 596 C CA . ARG A 1 84 ? 2.930 4.033 -7.120 1.00 95.50 84 ARG A CA 1
ATOM 597 C C . ARG A 1 84 ? 2.823 2.532 -6.919 1.00 95.50 84 ARG A C 1
ATOM 599 O O . ARG A 1 84 ? 1.723 1.994 -7.017 1.00 95.50 84 ARG A O 1
ATOM 606 N N . THR A 1 85 ? 3.939 1.876 -6.628 1.00 95.31 85 THR A N 1
ATOM 607 C CA . THR A 1 85 ? 3.993 0.432 -6.389 1.00 95.31 85 THR A CA 1
ATOM 608 C C . THR A 1 85 ? 4.362 0.152 -4.940 1.00 95.31 85 THR A C 1
ATOM 610 O O . THR A 1 85 ? 5.457 0.504 -4.499 1.00 95.31 85 THR A O 1
ATOM 613 N N . ALA A 1 86 ? 3.463 -0.498 -4.208 1.00 95.56 86 ALA A N 1
ATOM 614 C CA . ALA A 1 86 ? 3.677 -0.966 -2.850 1.00 95.56 86 ALA A CA 1
ATOM 615 C C . ALA A 1 86 ? 4.736 -2.080 -2.820 1.00 95.56 86 ALA A C 1
ATOM 617 O O . ALA A 1 86 ? 4.675 -3.051 -3.576 1.00 95.56 86 ALA A O 1
ATOM 618 N N . ARG A 1 87 ? 5.712 -1.920 -1.930 1.00 94.38 87 ARG A N 1
ATOM 619 C CA . ARG A 1 87 ? 6.819 -2.843 -1.655 1.00 94.38 87 ARG A CA 1
ATOM 620 C C . ARG A 1 87 ? 6.619 -3.617 -0.361 1.00 94.38 87 ARG A C 1
ATOM 622 O O . ARG A 1 87 ? 7.074 -4.754 -0.275 1.00 94.38 87 ARG A O 1
ATOM 629 N N . ALA A 1 88 ? 5.895 -3.043 0.592 1.00 93.94 88 ALA A N 1
ATOM 630 C CA . ALA A 1 88 ? 5.455 -3.718 1.802 1.00 93.94 88 ALA A CA 1
ATOM 631 C C . ALA A 1 88 ? 4.134 -3.116 2.285 1.00 93.94 88 ALA A C 1
ATOM 633 O O . ALA A 1 88 ? 3.868 -1.931 2.077 1.00 93.94 88 ALA A O 1
ATOM 634 N N . ILE A 1 89 ? 3.307 -3.947 2.917 1.00 94.88 89 ILE A N 1
ATOM 635 C CA . ILE A 1 89 ? 2.059 -3.531 3.553 1.00 94.88 89 ILE A CA 1
ATOM 636 C C . ILE A 1 89 ? 2.034 -4.156 4.942 1.00 94.88 89 ILE A C 1
ATOM 638 O O . ILE A 1 89 ? 2.057 -5.381 5.070 1.00 94.88 89 ILE A O 1
ATOM 642 N N . THR A 1 90 ? 1.972 -3.309 5.961 1.00 94.69 90 THR A N 1
ATOM 643 C CA . THR A 1 90 ? 1.902 -3.706 7.366 1.00 94.69 90 THR A CA 1
ATOM 644 C C . THR A 1 90 ? 0.571 -3.243 7.930 1.00 94.69 90 THR A C 1
ATOM 646 O O . THR A 1 90 ? 0.244 -2.059 7.853 1.00 94.69 90 THR A O 1
ATOM 649 N N . LYS A 1 91 ? -0.201 -4.170 8.493 1.00 91.69 91 LYS A N 1
ATOM 650 C CA . LYS A 1 91 ? -1.430 -3.848 9.222 1.00 91.69 91 LYS A CA 1
ATOM 651 C C . LYS A 1 91 ? -1.077 -3.354 10.631 1.00 91.69 91 LYS A C 1
ATOM 653 O O . LYS A 1 91 ? -0.212 -3.957 11.267 1.00 91.69 91 LYS A O 1
ATOM 658 N N . GLY A 1 92 ? -1.693 -2.246 11.047 1.00 83.12 92 GLY A N 1
ATOM 659 C CA . GLY A 1 92 ? -1.543 -1.643 12.377 1.00 83.12 92 GLY A CA 1
ATOM 660 C C . GLY A 1 92 ? -2.412 -2.286 13.446 1.00 83.12 92 GLY A C 1
ATOM 661 O O . GLY A 1 92 ? -3.282 -3.119 13.098 1.00 83.12 92 GLY A O 1
#

Sequence (92 aa):
MMKRAGAALVAILVALSLTGLAFAAVKHVTGELVSVNNAMNTLVVSAEGQQLALSVEGKPAETLGSLKPEDMVTVEYVEEGGKRTARAITKG

Foldseek 3Di:
DDDDDDDDDDDPDPPPPPPDDPPQDKDKFKAFWADADLVQQWTWGQGPNDIDIAHEDDPQSVCSVVDDGRWIKMFTWGADPNHT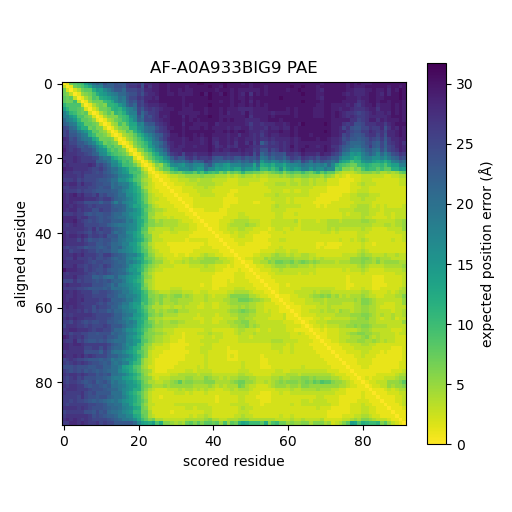YTPHIDTD

pLDDT: mean 82.11, std 19.67, range [37.5, 97.06]

Mean predicted aligned error: 11.49 Å

Secondary structure (DSSP, 8-state):
----------SS-SS--------PPEEEEEEEEEEEETTTTEEEEEETTEEEEEEE-SGGGGGGGG--TT-EEEEEEEEETTEEEEEEEEE-

Nearest PDB structures (foldseek):
  3tdq-assembly1_A  TM=7.126E-01  e=2.490E-03  Pseudomonas aeruginosa
  3tdq-assembly1_B  TM=7.190E-01  e=3.166E-03  Pseudomonas aeruginosa
  9dcn-assembly1_A  TM=6.240E-01  e=7.339E-03  Neisseria gonorrhoeae FA 1090
  3aqq-assembly1_B  TM=6.388E-01  e=2.921E-02  Homo sapiens
  3aqq-assembly1_D  TM=5.914E-01  e=6.377E-02  Homo sapiens